Protein AF-A0A2H1KLB1-F1 (afdb_monomer_lite)

Structure (mmCIF, N/CA/C/O backbone):
data_AF-A0A2H1KLB1-F1
#
_entry.id   AF-A0A2H1KLB1-F1
#
loop_
_atom_site.group_PDB
_atom_site.id
_atom_site.type_symbol
_atom_site.label_atom_id
_atom_site.label_alt_id
_atom_site.label_comp_id
_atom_site.label_asym_id
_atom_site.label_entity_id
_atom_site.label_seq_id
_atom_site.pdbx_PDB_ins_code
_atom_site.Cartn_x
_atom_site.Cartn_y
_atom_site.Cartn_z
_atom_site.occupancy
_atom_site.B_iso_or_equiv
_atom_site.auth_seq_id
_atom_site.auth_comp_id
_atom_site.auth_asym_id
_atom_site.auth_atom_id
_atom_site.pdbx_PDB_model_num
ATOM 1 N N . MET A 1 1 ? 17.633 -0.548 -4.863 1.00 64.38 1 MET A N 1
ATOM 2 C CA . MET A 1 1 ? 16.839 -1.587 -5.562 1.00 64.38 1 MET A CA 1
ATOM 3 C C . MET A 1 1 ? 17.037 -1.428 -7.064 1.00 64.38 1 MET A C 1
ATOM 5 O O . MET A 1 1 ? 16.664 -0.386 -7.587 1.00 64.38 1 MET A O 1
ATOM 9 N N . THR A 1 2 ? 17.622 -2.420 -7.741 1.00 80.88 2 THR A N 1
ATOM 10 C CA . THR A 1 2 ? 17.996 -2.341 -9.170 1.00 80.88 2 THR A CA 1
ATOM 11 C C . THR A 1 2 ? 16.804 -2.132 -10.109 1.00 80.88 2 THR A C 1
ATOM 13 O O . THR A 1 2 ? 16.940 -1.437 -11.104 1.00 80.88 2 THR A O 1
ATOM 16 N N . ALA A 1 3 ? 15.622 -2.660 -9.771 1.00 86.69 3 ALA A N 1
ATOM 17 C CA . ALA A 1 3 ? 14.432 -2.553 -10.620 1.00 86.69 3 ALA A CA 1
ATOM 18 C C . ALA A 1 3 ? 13.760 -1.165 -10.601 1.00 86.69 3 ALA A C 1
ATOM 20 O O . ALA A 1 3 ? 13.120 -0.772 -11.572 1.00 86.69 3 ALA A O 1
ATOM 21 N N . ARG A 1 4 ? 13.893 -0.398 -9.508 1.00 90.56 4 ARG A N 1
ATOM 22 C CA . ARG A 1 4 ? 13.092 0.820 -9.291 1.00 90.56 4 ARG A CA 1
ATOM 23 C C . ARG A 1 4 ? 13.281 1.914 -10.353 1.00 90.56 4 ARG A C 1
ATOM 25 O O . ARG A 1 4 ? 12.267 2.509 -10.710 1.00 90.56 4 ARG A O 1
ATOM 32 N N . PRO A 1 5 ? 14.494 2.211 -10.866 1.00 92.19 5 PRO A N 1
ATOM 33 C CA . PRO A 1 5 ? 14.658 3.199 -11.932 1.00 92.19 5 PRO A CA 1
ATOM 34 C C . PRO A 1 5 ? 13.804 2.883 -13.165 1.00 92.19 5 PRO A C 1
ATOM 36 O O . PRO A 1 5 ? 13.056 3.747 -13.613 1.00 92.19 5 PRO A O 1
ATOM 39 N N . THR A 1 6 ? 13.836 1.635 -13.640 1.00 94.06 6 THR A N 1
ATOM 40 C CA . THR A 1 6 ? 13.028 1.176 -14.779 1.00 94.06 6 THR A CA 1
ATOM 41 C C . THR A 1 6 ? 11.537 1.225 -14.468 1.00 94.06 6 THR A C 1
ATOM 43 O O . THR A 1 6 ? 10.769 1.764 -15.259 1.00 94.06 6 THR A O 1
ATOM 46 N N . LEU A 1 7 ? 11.136 0.740 -13.286 1.00 95.12 7 LEU A N 1
ATOM 47 C CA . LEU A 1 7 ? 9.730 0.759 -12.871 1.00 95.12 7 LEU A CA 1
ATOM 48 C C . LEU A 1 7 ? 9.173 2.185 -12.772 1.00 95.12 7 LEU A C 1
ATOM 50 O O . LEU A 1 7 ? 8.015 2.430 -13.075 1.00 95.12 7 LEU A O 1
ATOM 54 N N . THR A 1 8 ? 10.004 3.142 -12.356 1.00 94.56 8 THR A N 1
ATOM 55 C CA . THR A 1 8 ? 9.605 4.551 -12.247 1.00 94.56 8 THR A CA 1
ATOM 56 C C . THR A 1 8 ? 9.522 5.224 -13.616 1.00 94.56 8 THR A C 1
ATOM 58 O O . THR A 1 8 ? 8.666 6.080 -13.814 1.00 94.56 8 THR A O 1
ATOM 61 N N . ALA A 1 9 ? 10.404 4.861 -14.553 1.00 95.56 9 ALA A N 1
ATOM 62 C CA . ALA A 1 9 ? 10.404 5.408 -15.910 1.00 95.56 9 ALA A CA 1
ATOM 63 C C . ALA A 1 9 ? 9.169 4.977 -16.723 1.00 95.56 9 ALA A C 1
ATOM 65 O O . ALA A 1 9 ? 8.688 5.750 -17.545 1.00 95.56 9 ALA A O 1
ATOM 66 N N . HIS A 1 10 ? 8.637 3.781 -16.452 1.00 96.81 10 HIS A N 1
ATOM 67 C CA . HIS A 1 10 ? 7.450 3.212 -17.100 1.00 96.81 10 HIS A CA 1
ATOM 68 C C . HIS A 1 10 ? 6.353 2.948 -16.068 1.00 96.81 10 HIS A C 1
ATOM 70 O O . HIS A 1 10 ? 5.945 1.807 -15.853 1.00 96.81 10 HIS A O 1
ATOM 76 N N . LEU A 1 11 ? 5.968 3.987 -15.321 1.00 96.50 11 LEU A N 1
ATOM 77 C CA . LEU A 1 11 ? 5.194 3.824 -14.092 1.00 96.50 11 LEU A CA 1
ATOM 78 C C . LEU A 1 11 ? 3.838 3.144 -14.317 1.00 96.50 11 LEU A C 1
ATOM 80 O O . LEU A 1 11 ? 3.504 2.222 -13.580 1.00 96.50 11 LEU A O 1
ATOM 84 N N . ILE A 1 12 ? 3.074 3.569 -15.322 1.00 97.31 12 ILE A N 1
ATOM 85 C CA . ILE A 1 12 ? 1.720 3.050 -15.565 1.00 97.31 12 ILE A CA 1
ATOM 86 C C . ILE A 1 12 ? 1.768 1.589 -16.026 1.00 97.31 12 ILE A C 1
ATOM 88 O O . ILE A 1 12 ? 1.042 0.739 -15.502 1.00 97.31 12 ILE A O 1
ATOM 92 N N . GLU A 1 13 ? 2.677 1.266 -16.946 1.00 97.81 13 GLU A N 1
ATOM 93 C CA . GLU A 1 13 ? 2.902 -0.107 -17.398 1.00 97.81 13 GLU A CA 1
ATOM 94 C C . GLU A 1 13 ? 3.391 -0.985 -16.243 1.00 97.81 13 GLU A C 1
ATOM 96 O O . GLU A 1 13 ? 2.924 -2.109 -16.061 1.00 97.81 13 GLU A O 1
ATOM 101 N N . SER A 1 14 ? 4.288 -0.455 -15.412 1.00 97.62 14 SER A N 1
ATOM 102 C CA . SER A 1 14 ? 4.823 -1.161 -14.247 1.00 97.62 14 SER A CA 1
ATOM 103 C C . SER A 1 14 ? 3.748 -1.446 -13.211 1.00 97.62 14 SER A C 1
ATOM 105 O O . SER A 1 14 ? 3.702 -2.556 -12.692 1.00 97.62 14 SER A O 1
ATOM 107 N N . ILE A 1 15 ? 2.861 -0.490 -12.927 1.00 98.06 15 ILE A N 1
ATOM 108 C CA . ILE A 1 15 ? 1.719 -0.701 -12.030 1.00 98.06 15 ILE A CA 1
ATOM 109 C C . ILE A 1 15 ? 0.813 -1.802 -12.585 1.00 98.06 15 ILE A C 1
ATOM 111 O O . ILE A 1 15 ? 0.421 -2.699 -11.841 1.00 98.06 15 ILE A O 1
ATOM 115 N N . THR A 1 16 ? 0.546 -1.784 -13.892 1.00 97.50 16 THR A N 1
ATOM 116 C CA . THR A 1 16 ? -0.279 -2.803 -14.557 1.00 97.50 16 THR A CA 1
ATOM 117 C C . THR A 1 16 ? 0.339 -4.198 -14.439 1.00 97.50 16 THR A C 1
ATOM 119 O O . THR A 1 16 ? -0.356 -5.158 -14.129 1.00 97.50 16 THR A O 1
ATOM 122 N N . VAL A 1 17 ? 1.652 -4.333 -14.640 1.00 96.88 17 VAL A N 1
ATOM 123 C CA . VAL A 1 17 ? 2.344 -5.626 -14.502 1.00 96.88 17 VAL A CA 1
ATOM 124 C C . VAL A 1 17 ? 2.396 -6.078 -13.041 1.00 96.88 17 VAL A C 1
ATOM 126 O O . VAL A 1 17 ? 2.128 -7.239 -12.736 1.00 96.88 17 VAL A O 1
ATOM 129 N N . LEU A 1 18 ? 2.732 -5.170 -12.125 1.00 97.56 18 LEU A N 1
ATOM 130 C CA . LEU A 1 18 ? 2.859 -5.482 -10.703 1.00 97.56 18 LEU A CA 1
ATOM 131 C C . LEU A 1 18 ? 1.508 -5.804 -10.056 1.00 97.56 18 LEU A C 1
ATOM 133 O O . LEU A 1 18 ? 1.474 -6.630 -9.146 1.00 97.56 18 LEU A O 1
ATOM 137 N N . SER A 1 19 ? 0.401 -5.215 -10.518 1.00 97.50 19 SER A N 1
ATOM 138 C CA . SER A 1 19 ? -0.934 -5.523 -9.992 1.00 97.50 19 SER A CA 1
ATOM 139 C C . SER A 1 19 ? -1.302 -6.990 -10.214 1.00 97.50 19 SER A C 1
ATOM 141 O O . SER A 1 19 ? -1.816 -7.626 -9.298 1.00 97.50 19 SER A O 1
ATOM 143 N N . VAL A 1 20 ? -0.921 -7.589 -11.348 1.00 97.75 20 VAL A N 1
ATOM 144 C CA . VAL A 1 20 ? -1.114 -9.030 -11.607 1.00 97.75 20 VAL A CA 1
ATOM 145 C C . VAL A 1 20 ? -0.400 -9.886 -10.556 1.00 97.75 20 VAL A C 1
ATOM 147 O O . VAL A 1 20 ? -0.906 -10.921 -10.127 1.00 97.75 20 VAL A O 1
ATOM 150 N N . TRP A 1 21 ? 0.771 -9.452 -10.091 1.00 98.12 21 TRP A N 1
ATOM 151 C CA . TRP A 1 21 ? 1.590 -10.216 -9.146 1.00 98.12 21 TRP A CA 1
ATOM 152 C C . TRP A 1 21 ? 1.083 -10.157 -7.700 1.00 98.12 21 TRP A C 1
ATOM 154 O O . TRP A 1 21 ? 1.522 -10.953 -6.862 1.00 98.12 21 TRP A O 1
ATOM 164 N N . THR A 1 22 ? 0.131 -9.268 -7.404 1.00 97.88 22 THR A N 1
ATOM 165 C CA . THR A 1 22 ? -0.535 -9.206 -6.093 1.00 97.88 22 THR A CA 1
ATOM 166 C C . THR A 1 22 ? -1.346 -10.468 -5.789 1.00 97.88 22 THR A C 1
ATOM 168 O O . THR A 1 22 ? -1.527 -10.790 -4.624 1.00 97.88 22 THR A O 1
ATOM 171 N N . GLY A 1 23 ? -1.772 -11.227 -6.804 1.00 95.69 23 GLY A N 1
ATOM 172 C CA . GLY A 1 23 ? -2.525 -12.476 -6.634 1.00 95.69 23 GLY A CA 1
ATOM 173 C C . GLY A 1 23 ? -1.668 -13.737 -6.479 1.00 95.69 23 GLY A C 1
ATOM 174 O O . GLY A 1 23 ? -2.201 -14.839 -6.526 1.00 95.69 23 GLY A O 1
ATOM 175 N N . THR A 1 24 ? -0.344 -13.609 -6.358 1.00 97.44 24 THR A N 1
ATOM 176 C CA . THR A 1 24 ? 0.558 -14.773 -6.281 1.00 97.44 24 THR A CA 1
ATOM 177 C C . THR A 1 24 ? 0.623 -15.373 -4.876 1.00 97.44 24 THR A C 1
ATOM 179 O O . THR A 1 24 ? 0.531 -14.659 -3.876 1.00 97.44 24 THR A O 1
ATOM 182 N N . ASP A 1 25 ? 0.890 -16.679 -4.775 1.00 97.31 25 ASP A N 1
ATOM 183 C CA . ASP A 1 25 ? 1.005 -17.374 -3.480 1.00 97.31 25 ASP A CA 1
ATOM 184 C C . ASP A 1 25 ? 2.183 -16.871 -2.628 1.00 97.31 25 ASP A C 1
ATOM 186 O O . ASP A 1 25 ? 2.145 -16.883 -1.395 1.00 97.31 25 ASP A O 1
ATOM 190 N N . SER A 1 26 ? 3.241 -16.380 -3.279 1.00 98.44 26 SER A N 1
ATOM 191 C CA . SER A 1 26 ? 4.459 -15.922 -2.614 1.00 98.44 26 SER A CA 1
ATOM 192 C C . SER A 1 26 ? 4.280 -14.544 -1.982 1.00 98.44 26 SER A C 1
ATOM 194 O O . SER A 1 26 ? 4.284 -13.520 -2.669 1.00 98.44 26 SER A O 1
ATOM 196 N N . GLU A 1 27 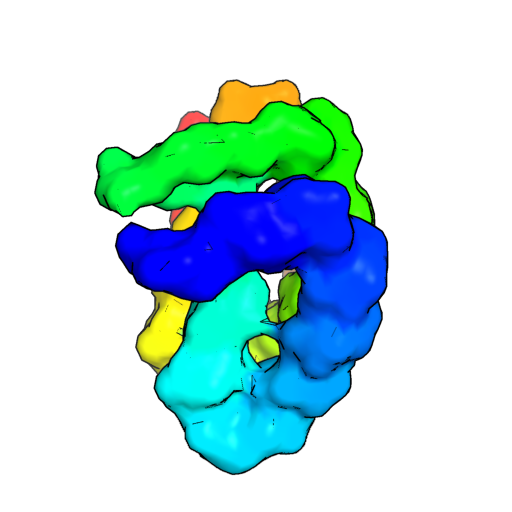? 4.267 -14.492 -0.649 1.00 98.38 27 GLU A N 1
ATOM 197 C CA . GLU A 1 27 ? 4.253 -13.229 0.105 1.00 98.38 27 GLU A CA 1
ATOM 198 C C . GLU A 1 27 ? 5.424 -12.298 -0.254 1.00 98.38 27 GLU A C 1
ATOM 200 O O . GLU A 1 27 ? 5.305 -11.079 -0.166 1.00 98.38 27 GLU A O 1
ATOM 205 N N . ARG A 1 28 ? 6.563 -12.848 -0.697 1.00 98.31 28 ARG A N 1
ATOM 206 C CA . ARG A 1 28 ? 7.731 -12.053 -1.102 1.00 98.31 28 ARG A CA 1
ATOM 207 C C . ARG A 1 28 ? 7.474 -11.315 -2.408 1.00 98.31 28 ARG A C 1
ATOM 209 O O . ARG A 1 28 ? 7.886 -10.165 -2.537 1.00 98.31 28 ARG A O 1
ATOM 216 N N . ILE A 1 29 ? 6.790 -11.967 -3.350 1.00 98.12 29 ILE A N 1
ATOM 217 C CA . ILE A 1 29 ? 6.392 -11.348 -4.617 1.00 98.12 29 ILE A CA 1
ATOM 218 C C . ILE A 1 29 ? 5.318 -10.297 -4.344 1.00 98.12 29 ILE A C 1
ATOM 220 O O . ILE A 1 29 ? 5.488 -9.157 -4.763 1.00 98.12 29 ILE A O 1
ATOM 224 N N . ARG A 1 30 ? 4.281 -10.626 -3.563 1.00 98.62 30 ARG A N 1
ATOM 225 C CA . ARG A 1 30 ? 3.238 -9.656 -3.192 1.00 98.62 30 ARG A CA 1
ATOM 226 C C . ARG A 1 30 ? 3.799 -8.441 -2.461 1.00 98.62 30 ARG A C 1
ATOM 228 O O . ARG A 1 30 ? 3.461 -7.317 -2.795 1.00 98.62 30 ARG A O 1
ATOM 235 N N . ARG A 1 31 ? 4.727 -8.626 -1.518 1.00 98.38 31 ARG A N 1
ATOM 236 C CA . ARG A 1 31 ? 5.395 -7.493 -0.862 1.00 98.38 31 ARG A CA 1
ATOM 237 C C . ARG A 1 31 ? 6.194 -6.652 -1.856 1.00 98.38 31 ARG A C 1
ATOM 239 O O . ARG A 1 31 ? 6.223 -5.429 -1.750 1.00 98.38 31 ARG A O 1
ATOM 246 N N . PHE A 1 32 ? 6.888 -7.294 -2.794 1.00 97.44 32 PHE A N 1
ATOM 247 C CA . PHE A 1 32 ? 7.689 -6.579 -3.779 1.00 97.44 32 PHE A CA 1
ATOM 248 C C . PHE A 1 32 ? 6.843 -5.596 -4.598 1.00 97.44 32 PHE A C 1
ATOM 250 O O . PHE A 1 32 ? 7.328 -4.499 -4.868 1.00 97.44 32 PHE A O 1
ATOM 257 N N . THR A 1 33 ? 5.590 -5.929 -4.931 1.00 97.31 33 THR A N 1
ATOM 258 C CA . THR A 1 33 ? 4.717 -5.044 -5.723 1.00 97.31 33 THR A CA 1
ATOM 259 C C . THR A 1 33 ? 4.456 -3.711 -5.017 1.00 97.31 33 THR A C 1
ATOM 261 O O . THR A 1 33 ? 4.622 -2.660 -5.638 1.00 97.31 33 THR A O 1
ATOM 264 N N . SER A 1 34 ? 4.149 -3.723 -3.714 1.00 96.50 34 SER A N 1
ATOM 265 C CA . SER A 1 34 ? 3.967 -2.497 -2.927 1.00 96.50 34 SER A CA 1
ATOM 266 C C . SER A 1 34 ? 5.297 -1.800 -2.628 1.00 96.50 34 SER A C 1
ATOM 268 O O . SER A 1 34 ? 5.426 -0.591 -2.816 1.00 96.50 34 SER A O 1
ATOM 270 N N . GLU A 1 35 ? 6.321 -2.548 -2.209 1.00 96.06 35 GLU A N 1
ATOM 271 C CA . GLU A 1 35 ? 7.614 -1.992 -1.788 1.00 96.06 35 GLU A CA 1
ATOM 272 C C . GLU A 1 35 ? 8.343 -1.284 -2.939 1.00 96.06 35 GLU A C 1
ATOM 274 O O . GLU A 1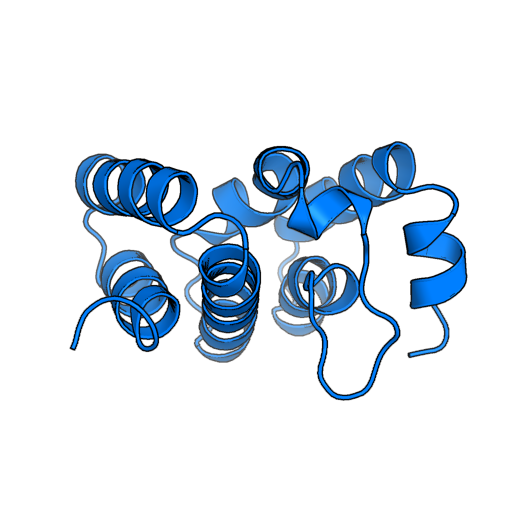 35 ? 8.908 -0.199 -2.763 1.00 96.06 35 GLU A O 1
ATOM 279 N N . ALA A 1 36 ? 8.328 -1.883 -4.134 1.00 95.06 36 ALA A N 1
ATOM 280 C CA . ALA A 1 36 ? 9.040 -1.363 -5.297 1.00 95.06 36 ALA A CA 1
ATOM 281 C C . ALA A 1 36 ? 8.556 0.036 -5.696 1.00 95.06 36 ALA A C 1
ATOM 283 O O . ALA A 1 36 ? 9.357 0.846 -6.180 1.00 95.06 36 ALA A O 1
ATOM 284 N N . LEU A 1 37 ? 7.284 0.337 -5.421 1.00 95.12 37 LEU A N 1
ATOM 285 C CA . LEU A 1 37 ? 6.615 1.586 -5.761 1.00 95.12 37 LEU A CA 1
ATOM 286 C C . LEU A 1 37 ? 6.233 2.440 -4.537 1.00 95.12 37 LEU A C 1
ATOM 288 O O . LEU A 1 37 ? 5.456 3.379 -4.678 1.00 95.12 37 LEU A O 1
ATOM 292 N N . CYS A 1 38 ? 6.816 2.206 -3.351 1.00 94.56 38 CYS A N 1
ATOM 293 C CA . CYS A 1 38 ? 6.635 3.110 -2.202 1.00 94.56 38 CYS A CA 1
ATOM 294 C C . CYS A 1 38 ? 6.999 4.563 -2.575 1.00 94.56 38 CYS A C 1
ATOM 296 O O . CYS A 1 38 ? 8.119 4.776 -3.060 1.00 94.56 38 CYS A O 1
ATOM 298 N N . PRO A 1 39 ? 6.141 5.577 -2.334 1.00 93.62 39 PRO A N 1
ATOM 299 C CA . PRO A 1 39 ? 6.373 6.947 -2.806 1.00 93.62 39 PRO A CA 1
ATOM 300 C C . PRO A 1 39 ? 7.660 7.573 -2.253 1.00 93.62 39 PRO A C 1
ATOM 302 O O . PRO A 1 39 ? 8.360 8.304 -2.967 1.00 93.62 39 PRO A O 1
ATOM 305 N N . ARG A 1 40 ? 8.010 7.254 -0.997 1.00 92.56 40 ARG A N 1
ATOM 306 C CA . ARG A 1 40 ? 9.144 7.834 -0.261 1.00 92.56 40 ARG A CA 1
ATOM 307 C C . ARG A 1 40 ? 10.069 6.772 0.346 1.00 92.56 40 ARG A C 1
ATOM 309 O O . ARG A 1 40 ? 10.513 6.908 1.483 1.00 92.56 40 ARG A O 1
ATOM 316 N N . GLY A 1 41 ? 10.394 5.740 -0.438 1.00 81.69 41 GLY A N 1
ATOM 317 C CA . GLY A 1 41 ? 11.287 4.663 -0.000 1.00 81.69 41 GLY A CA 1
ATOM 318 C C . GLY A 1 41 ? 12.601 5.185 0.600 1.00 81.69 41 GLY A C 1
ATOM 319 O O . GLY A 1 41 ? 13.334 5.916 -0.054 1.00 81.69 41 GLY A O 1
ATOM 320 N N . VAL A 1 42 ? 12.914 4.778 1.834 1.00 77.31 42 VAL A N 1
ATOM 321 C CA . VAL A 1 42 ? 14.044 5.306 2.633 1.00 77.31 42 VAL A CA 1
ATOM 322 C C . VAL A 1 42 ? 15.404 5.110 1.951 1.00 77.31 42 VAL A C 1
ATOM 324 O O . VAL A 1 42 ? 16.292 5.947 2.066 1.00 77.31 42 VAL A O 1
ATOM 327 N N . TRP A 1 43 ? 15.553 4.022 1.194 1.00 77.00 43 TRP A N 1
ATOM 328 C CA . TRP A 1 43 ? 16.793 3.639 0.506 1.00 77.00 43 TRP A CA 1
ATOM 329 C C . TRP A 1 43 ? 16.708 3.828 -1.011 1.00 77.00 43 TRP A C 1
ATOM 331 O O . TRP A 1 43 ? 17.423 3.175 -1.778 1.00 77.00 43 TRP A O 1
ATOM 341 N N . ALA A 1 44 ? 15.760 4.646 -1.467 1.00 82.31 44 ALA A N 1
ATOM 342 C CA . ALA A 1 44 ? 15.417 4.744 -2.869 1.00 82.31 44 ALA A CA 1
ATOM 343 C C . ALA A 1 44 ? 14.994 6.161 -3.267 1.00 82.31 44 ALA A C 1
ATOM 345 O O . ALA A 1 44 ? 14.460 6.929 -2.474 1.00 82.31 44 ALA A O 1
ATOM 346 N N . LYS A 1 45 ? 15.190 6.513 -4.541 1.00 86.31 45 LYS A N 1
ATOM 347 C CA . LYS A 1 45 ? 14.725 7.806 -5.053 1.00 86.31 45 LYS A CA 1
ATOM 348 C C . LYS A 1 45 ? 13.202 7.894 -4.915 1.00 86.31 45 LYS A C 1
ATOM 350 O O . LYS A 1 45 ? 12.491 6.942 -5.252 1.00 86.31 45 LYS A O 1
ATOM 355 N N . HIS A 1 46 ? 12.704 9.026 -4.426 1.00 93.19 46 HIS A N 1
ATOM 356 C CA . HIS A 1 46 ? 11.268 9.287 -4.349 1.00 93.19 46 HIS A CA 1
ATOM 357 C C . HIS A 1 46 ? 10.620 9.196 -5.737 1.00 93.19 46 HIS A C 1
ATOM 359 O O . HIS A 1 46 ? 11.207 9.645 -6.724 1.00 93.19 46 HIS A O 1
ATOM 365 N N . ILE A 1 47 ? 9.404 8.655 -5.801 1.00 95.31 47 ILE A N 1
ATOM 366 C CA . ILE A 1 47 ? 8.607 8.625 -7.032 1.00 95.31 47 ILE A CA 1
ATOM 367 C C . ILE A 1 47 ? 7.677 9.832 -6.984 1.00 95.31 47 ILE A C 1
ATOM 369 O O . ILE A 1 47 ? 6.690 9.831 -6.255 1.00 95.31 47 ILE A O 1
ATOM 373 N N . ALA A 1 48 ? 8.032 10.893 -7.713 1.00 95.06 48 ALA A N 1
ATOM 374 C CA . ALA A 1 48 ? 7.298 12.156 -7.666 1.00 95.06 48 ALA A CA 1
ATOM 375 C C . ALA A 1 48 ? 5.825 11.984 -8.063 1.00 95.06 48 ALA A C 1
ATOM 377 O O . ALA A 1 48 ? 4.974 12.519 -7.366 1.00 95.06 48 ALA A O 1
ATOM 378 N N . ALA A 1 49 ? 5.531 11.198 -9.102 1.00 96.56 49 ALA A N 1
ATOM 379 C CA . ALA A 1 49 ? 4.161 10.931 -9.540 1.00 96.56 49 ALA A CA 1
ATOM 380 C C . ALA A 1 49 ? 3.303 10.350 -8.405 1.00 96.56 49 ALA A C 1
ATOM 382 O O . ALA A 1 49 ? 2.321 10.959 -8.025 1.00 96.56 49 ALA A O 1
ATOM 383 N N . LEU A 1 50 ? 3.743 9.277 -7.740 1.00 96.94 50 LEU A N 1
ATOM 384 C CA . LEU A 1 50 ? 2.992 8.655 -6.637 1.00 96.94 50 LEU A CA 1
ATOM 385 C C . LEU A 1 50 ? 2.906 9.502 -5.358 1.00 96.94 50 LEU A C 1
ATOM 387 O O . LEU A 1 50 ? 2.123 9.187 -4.468 1.00 96.94 50 LEU A O 1
ATOM 391 N N . LYS A 1 51 ? 3.718 10.557 -5.228 1.00 96.06 51 LYS A N 1
ATOM 392 C CA . LYS A 1 51 ? 3.556 11.531 -4.142 1.00 96.06 51 LYS A CA 1
ATOM 393 C C . LYS A 1 51 ? 2.426 12.523 -4.419 1.00 96.06 51 LYS A C 1
ATOM 395 O O . LYS A 1 51 ? 1.803 12.962 -3.458 1.00 96.06 51 LYS A O 1
ATOM 400 N N . HIS A 1 52 ? 2.244 12.922 -5.679 1.00 96.19 52 HIS A N 1
ATOM 401 C CA . HIS A 1 52 ? 1.215 13.882 -6.090 1.00 96.19 52 HIS A CA 1
ATOM 402 C C . HIS A 1 52 ? -0.103 13.162 -6.394 1.00 96.19 52 HIS A C 1
ATOM 404 O O . HIS A 1 52 ? -1.137 13.563 -5.882 1.00 96.19 52 HIS A O 1
ATOM 410 N N . ASP A 1 53 ? -0.039 12.029 -7.089 1.00 97.19 53 ASP A N 1
ATOM 411 C CA . ASP A 1 53 ? -1.188 11.251 -7.551 1.00 97.19 53 ASP A CA 1
ATOM 412 C C . ASP A 1 53 ? -1.126 9.822 -6.964 1.00 97.19 53 ASP A C 1
ATOM 414 O O . ASP A 1 53 ? -0.840 8.848 -7.671 1.00 97.19 53 ASP A O 1
ATOM 418 N N . PRO A 1 54 ? -1.321 9.652 -5.639 1.00 97.19 54 PRO A N 1
ATOM 419 C CA . PRO A 1 54 ? -1.212 8.350 -4.975 1.00 97.19 54 PRO A CA 1
ATOM 420 C C . PRO A 1 54 ? -2.295 7.359 -5.427 1.00 97.19 54 PRO A C 1
ATOM 422 O O . PRO A 1 54 ? -2.106 6.149 -5.316 1.00 97.19 54 PRO A O 1
ATOM 425 N N . GLU A 1 55 ? -3.396 7.842 -6.001 1.00 97.38 55 GLU A N 1
ATOM 426 C CA . GLU A 1 55 ? -4.455 7.020 -6.595 1.00 97.38 55 GLU A CA 1
ATOM 427 C C . GLU 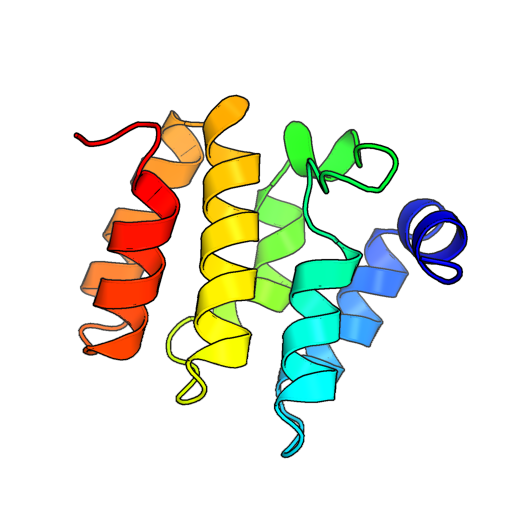A 1 55 ? -3.966 6.068 -7.691 1.00 97.38 55 GLU A C 1
ATOM 429 O O . GLU A 1 55 ? -4.508 4.971 -7.831 1.00 97.38 55 GLU A O 1
ATOM 434 N N . LEU A 1 56 ? -2.873 6.405 -8.385 1.00 97.44 56 LEU A N 1
ATOM 435 C CA . LEU A 1 56 ? -2.217 5.500 -9.333 1.00 97.44 56 LEU A CA 1
ATOM 436 C C . LEU A 1 56 ? -1.790 4.180 -8.664 1.00 97.44 56 LEU A C 1
ATOM 438 O O . LEU A 1 56 ? -1.799 3.125 -9.293 1.00 97.44 56 LEU A O 1
ATOM 442 N N . GLY A 1 57 ? -1.447 4.215 -7.373 1.00 97.19 57 GLY A N 1
ATOM 443 C CA . GLY A 1 57 ? -1.062 3.035 -6.601 1.00 97.19 57 GLY A CA 1
ATOM 444 C C . GLY A 1 57 ? -2.219 2.095 -6.253 1.00 97.19 57 GLY A C 1
ATOM 445 O O . GLY A 1 57 ? -1.960 0.954 -5.866 1.00 97.19 57 GLY A O 1
ATOM 446 N N . LEU A 1 58 ? -3.484 2.512 -6.403 1.00 97.75 58 LEU A N 1
ATOM 447 C CA . LEU A 1 58 ? -4.642 1.721 -5.961 1.00 97.75 58 LEU A CA 1
ATOM 448 C C . LEU A 1 58 ? -4.726 0.351 -6.640 1.00 97.75 58 LEU A C 1
ATOM 450 O O . LEU A 1 58 ? -5.105 -0.618 -5.988 1.00 97.75 58 LEU A O 1
ATOM 454 N N . GLN A 1 59 ? -4.287 0.236 -7.897 1.00 97.50 59 GLN A N 1
ATOM 455 C CA . GLN A 1 59 ? -4.248 -1.049 -8.609 1.00 97.50 59 GLN A CA 1
ATOM 456 C C . GLN A 1 59 ? -3.363 -2.100 -7.917 1.00 97.50 59 GLN A C 1
ATOM 458 O O . GLN A 1 59 ? -3.579 -3.295 -8.098 1.00 97.50 59 GLN A O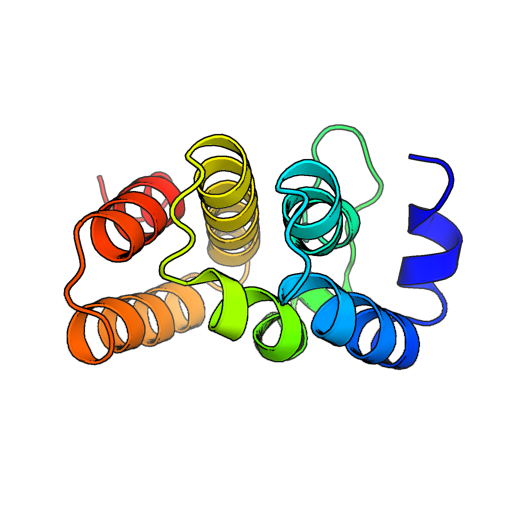 1
ATOM 463 N N . ILE A 1 60 ? -2.380 -1.675 -7.118 1.00 98.25 60 ILE A N 1
ATOM 464 C CA . ILE A 1 60 ? -1.525 -2.564 -6.319 1.00 98.25 60 ILE A CA 1
ATOM 465 C C . ILE A 1 60 ? -2.057 -2.712 -4.893 1.00 98.25 60 ILE A C 1
ATOM 467 O O . ILE A 1 60 ? -1.958 -3.788 -4.309 1.00 98.25 60 I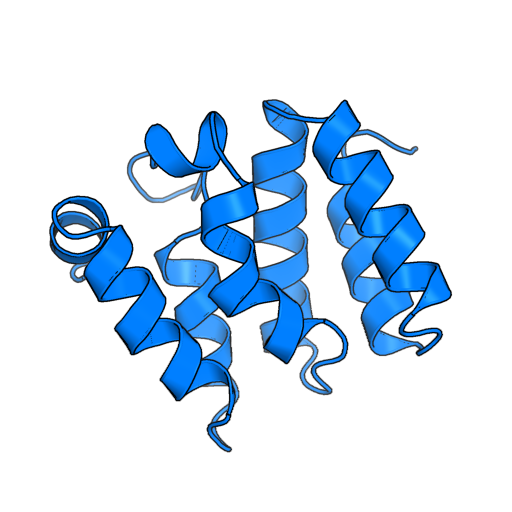LE A O 1
ATOM 471 N N . LEU A 1 61 ? -2.594 -1.640 -4.313 1.00 98.38 61 LEU A N 1
ATOM 472 C CA . LEU A 1 61 ? -2.972 -1.611 -2.901 1.00 98.38 61 LEU A CA 1
ATOM 473 C C . LEU A 1 61 ? -4.296 -2.323 -2.627 1.00 98.38 61 LEU A C 1
ATOM 475 O O . LEU A 1 61 ? -4.386 -3.041 -1.636 1.00 98.38 61 LEU A O 1
ATOM 479 N N . GLU A 1 62 ? -5.302 -2.155 -3.492 1.00 98.06 62 GLU A N 1
ATOM 480 C CA . GLU A 1 62 ? -6.634 -2.745 -3.293 1.00 98.06 62 GLU A CA 1
ATOM 481 C C . GLU A 1 62 ? -6.592 -4.275 -3.161 1.00 98.06 62 GLU A C 1
ATOM 483 O O . GLU A 1 62 ? -7.145 -4.792 -2.186 1.00 98.06 62 GLU A O 1
ATOM 488 N N . PRO A 1 63 ? -5.884 -5.028 -4.030 1.00 98.06 63 PRO A N 1
ATOM 489 C CA . PRO A 1 63 ? -5.771 -6.479 -3.868 1.00 98.06 63 PRO A CA 1
ATOM 490 C C . PRO A 1 63 ? -5.079 -6.908 -2.566 1.00 98.06 63 PRO A C 1
ATOM 492 O O . PRO A 1 63 ? -5.323 -8.003 -2.067 1.00 98.06 63 PRO A O 1
ATOM 495 N N . LEU A 1 64 ? -4.219 -6.052 -2.004 1.00 98.56 64 LEU A N 1
ATOM 496 C CA . LEU A 1 64 ? -3.429 -6.340 -0.804 1.00 98.56 64 LEU A CA 1
ATOM 497 C C . LEU A 1 64 ? -4.067 -5.801 0.488 1.00 98.56 64 LEU A C 1
ATOM 499 O O . LEU A 1 64 ? -3.504 -5.989 1.571 1.00 98.56 64 LEU A O 1
ATOM 503 N N . ARG A 1 65 ? -5.236 -5.147 0.411 1.00 98.19 65 ARG A N 1
ATOM 504 C CA . ARG A 1 65 ? -5.863 -4.426 1.538 1.00 98.19 65 ARG A CA 1
ATOM 505 C C . ARG A 1 65 ? -6.159 -5.288 2.764 1.00 98.19 65 ARG A C 1
ATOM 507 O O . ARG A 1 65 ? -6.308 -4.759 3.861 1.00 98.19 65 ARG A O 1
ATOM 514 N N . SER A 1 66 ? -6.262 -6.601 2.579 1.00 98.50 66 SER A N 1
ATOM 515 C CA . SER A 1 66 ? -6.503 -7.591 3.632 1.00 98.50 66 SER A CA 1
ATOM 516 C C . SER A 1 66 ? -5.548 -8.787 3.516 1.00 98.50 66 SER A C 1
ATOM 518 O O . SER A 1 66 ? -5.928 -9.915 3.827 1.00 98.50 66 SER A O 1
ATOM 520 N N . ASP A 1 67 ? -4.320 -8.565 3.032 1.00 98.62 67 ASP A N 1
ATOM 521 C CA . ASP A 1 67 ? -3.323 -9.634 2.907 1.00 98.62 67 ASP A CA 1
ATOM 522 C C . ASP A 1 67 ? -3.070 -10.312 4.261 1.00 98.62 67 ASP A C 1
ATOM 524 O O . ASP A 1 67 ? -2.884 -9.642 5.279 1.00 98.62 67 ASP A O 1
ATOM 528 N N . THR A 1 68 ? -3.033 -11.642 4.285 1.00 98.00 68 THR A N 1
ATOM 529 C CA . THR A 1 68 ? -2.851 -12.430 5.514 1.00 98.00 68 THR A CA 1
ATOM 530 C C . THR A 1 68 ? -1.410 -12.410 6.028 1.00 98.00 68 THR A C 1
ATOM 532 O O . THR A 1 68 ? -1.164 -12.669 7.209 1.00 98.00 68 THR A O 1
ATOM 535 N N . SER A 1 69 ? -0.436 -12.069 5.180 1.00 98.62 69 SER A N 1
ATOM 536 C CA . SER A 1 69 ? 0.966 -11.988 5.575 1.00 98.62 69 SER A CA 1
ATOM 537 C C . SER A 1 69 ? 1.272 -10.664 6.269 1.00 98.62 69 SER A C 1
ATOM 539 O O . SER A 1 69 ? 1.214 -9.590 5.666 1.00 98.62 69 SER A O 1
ATOM 541 N N . ARG A 1 70 ? 1.756 -10.733 7.516 1.00 98.38 70 ARG A N 1
ATOM 542 C CA . ARG A 1 70 ? 2.308 -9.556 8.214 1.00 98.38 70 ARG A CA 1
ATOM 543 C C . ARG A 1 70 ? 3.440 -8.893 7.427 1.00 98.38 70 ARG A C 1
ATOM 545 O O . ARG A 1 70 ? 3.606 -7.678 7.503 1.00 98.38 70 ARG A O 1
ATOM 552 N N . TYR A 1 71 ? 4.207 -9.675 6.669 1.00 98.38 71 TYR A N 1
ATOM 553 C CA . TYR A 1 71 ? 5.304 -9.163 5.857 1.00 98.38 71 TYR A CA 1
ATOM 554 C C . TYR A 1 71 ? 4.803 -8.275 4.714 1.00 98.38 71 TYR A C 1
ATOM 556 O O . TYR A 1 71 ? 5.428 -7.252 4.426 1.00 98.38 71 TYR A O 1
ATOM 564 N N . VAL A 1 72 ? 3.667 -8.620 4.104 1.00 98.75 72 VAL A N 1
ATOM 565 C CA . VAL A 1 72 ? 3.010 -7.794 3.080 1.00 98.75 72 VAL A CA 1
ATOM 566 C C . VAL A 1 72 ? 2.312 -6.597 3.723 1.00 98.75 72 VAL A C 1
ATOM 568 O O . VAL A 1 72 ? 2.570 -5.464 3.318 1.00 98.75 72 VAL A O 1
ATOM 571 N N . GLN A 1 73 ? 1.527 -6.823 4.784 1.00 98.75 73 GLN A N 1
ATOM 572 C CA . GLN A 1 73 ? 0.826 -5.768 5.532 1.00 98.75 73 GLN A CA 1
ATOM 573 C C . GLN A 1 73 ? 1.762 -4.621 5.934 1.00 98.75 73 GLN A C 1
ATOM 575 O O . GLN A 1 73 ? 1.416 -3.450 5.803 1.00 98.75 73 GLN A O 1
ATOM 580 N N . ASP A 1 74 ? 2.970 -4.945 6.401 1.00 98.50 74 ASP A N 1
ATOM 581 C CA . ASP A 1 74 ? 3.963 -3.953 6.809 1.00 98.50 74 ASP A CA 1
ATOM 582 C C . ASP A 1 74 ? 4.452 -3.084 5.639 1.00 98.50 74 ASP A C 1
ATOM 584 O O . ASP A 1 74 ? 4.713 -1.895 5.827 1.00 98.50 74 ASP A O 1
ATOM 588 N N . SER A 1 75 ? 4.569 -3.650 4.434 1.00 98.25 75 SER A N 1
ATOM 589 C CA . SER A 1 75 ? 4.945 -2.892 3.235 1.00 98.25 75 SER A CA 1
ATOM 590 C C . SER A 1 75 ? 3.801 -2.005 2.752 1.00 98.25 75 SER A C 1
ATOM 592 O O . SER A 1 75 ? 4.022 -0.819 2.515 1.00 98.25 75 SER A O 1
ATOM 594 N N . VAL A 1 76 ? 2.570 -2.526 2.720 1.00 98.44 76 VAL A N 1
ATOM 595 C CA . VAL A 1 76 ? 1.368 -1.743 2.384 1.00 98.44 76 VAL A CA 1
ATOM 596 C C . VAL A 1 76 ? 1.197 -0.581 3.367 1.00 98.44 76 VAL A C 1
ATOM 598 O O . VAL A 1 76 ? 1.067 0.567 2.954 1.00 98.44 76 VAL A O 1
ATOM 601 N N . ALA A 1 77 ? 1.313 -0.827 4.673 1.00 98.31 77 ALA A N 1
ATOM 602 C CA . ALA A 1 77 ? 1.242 0.226 5.685 1.00 98.31 77 ALA A CA 1
ATOM 603 C C . ALA A 1 77 ? 2.365 1.271 5.545 1.00 98.31 77 ALA A C 1
ATOM 605 O O . ALA A 1 77 ? 2.166 2.452 5.831 1.00 98.31 77 ALA A O 1
ATOM 606 N N . ASN A 1 78 ? 3.566 0.877 5.115 1.00 97.69 78 ASN A N 1
ATOM 607 C CA . ASN A 1 78 ? 4.634 1.837 4.828 1.00 97.69 78 ASN A CA 1
ATOM 608 C C . ASN A 1 78 ? 4.342 2.671 3.582 1.00 97.69 78 ASN A C 1
ATOM 610 O O . ASN A 1 78 ? 4.582 3.876 3.613 1.00 97.69 78 ASN A O 1
ATOM 614 N N . TRP A 1 79 ? 3.778 2.062 2.538 1.00 98.00 79 TRP A N 1
ATOM 615 C CA . TRP A 1 79 ? 3.331 2.770 1.343 1.00 98.00 79 TRP A CA 1
ATOM 616 C C . TRP A 1 79 ? 2.304 3.851 1.705 1.00 98.00 79 TRP A C 1
ATOM 618 O O . TRP A 1 79 ? 2.485 5.019 1.359 1.00 98.00 79 TRP A O 1
ATOM 628 N N . ILE A 1 80 ? 1.283 3.485 2.492 1.00 97.88 80 ILE A N 1
ATOM 629 C CA . ILE A 1 80 ? 0.225 4.398 2.961 1.00 97.88 80 ILE A CA 1
ATOM 630 C C . ILE A 1 80 ? 0.821 5.547 3.779 1.00 97.88 80 ILE A C 1
ATOM 632 O O . ILE A 1 80 ? 0.516 6.715 3.541 1.00 97.88 80 ILE A O 1
ATOM 636 N N . ASN A 1 81 ? 1.727 5.230 4.703 1.00 97.62 81 ASN A N 1
ATOM 637 C CA . ASN A 1 81 ? 2.388 6.237 5.527 1.00 97.62 81 ASN A CA 1
ATOM 638 C C . ASN A 1 81 ? 3.325 7.154 4.730 1.00 97.62 81 ASN A C 1
ATOM 640 O O . ASN A 1 81 ? 3.641 8.258 5.160 1.00 97.62 81 ASN A O 1
ATOM 644 N N . ASP A 1 82 ? 3.846 6.701 3.596 1.00 96.88 82 ASP A N 1
ATOM 645 C CA . ASP A 1 82 ? 4.642 7.552 2.721 1.00 96.88 82 ASP A CA 1
ATOM 646 C C . ASP A 1 82 ? 3.767 8.505 1.912 1.00 96.88 82 ASP A C 1
ATOM 648 O O . ASP A 1 82 ? 4.135 9.677 1.779 1.00 96.88 82 ASP A O 1
ATOM 652 N N . ALA A 1 83 ? 2.615 8.028 1.431 1.00 97.06 83 ALA A N 1
ATOM 653 C CA . ALA A 1 83 ? 1.611 8.850 0.764 1.00 97.06 83 ALA A CA 1
ATOM 654 C C . ALA A 1 83 ? 1.011 9.903 1.712 1.00 97.06 83 ALA A C 1
ATOM 656 O O . ALA A 1 83 ? 0.839 11.053 1.311 1.00 97.06 83 ALA A O 1
ATOM 657 N N . SER A 1 84 ? 0.782 9.571 2.990 1.00 96.44 84 SER A N 1
ATOM 658 C CA . SER A 1 84 ? 0.166 10.497 3.959 1.00 96.44 84 SER A CA 1
ATOM 659 C C . SER A 1 84 ? 0.999 11.754 4.207 1.00 96.44 84 SER A C 1
ATOM 661 O O . SER A 1 84 ? 0.462 12.804 4.543 1.00 96.44 84 SER A O 1
ATOM 663 N N . LYS A 1 85 ? 2.315 11.682 3.983 1.00 95.38 85 LYS A N 1
ATOM 664 C CA . LYS A 1 85 ? 3.227 12.820 4.149 1.00 95.38 85 LYS A CA 1
ATOM 665 C C . LYS A 1 85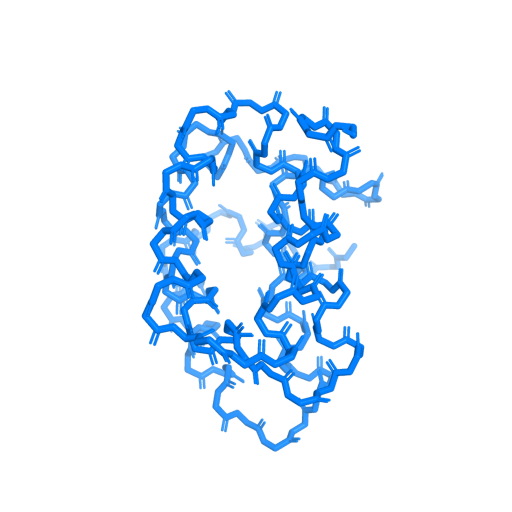 ? 3.106 13.871 3.043 1.00 95.38 85 LYS A C 1
ATOM 667 O O . LYS A 1 85 ? 3.744 14.917 3.155 1.00 95.38 85 LYS A O 1
ATOM 672 N N . THR A 1 86 ? 2.419 13.572 1.942 1.00 95.69 86 THR A N 1
ATOM 673 C CA . THR A 1 86 ? 2.163 14.538 0.862 1.00 95.69 86 THR A CA 1
ATOM 674 C C . THR A 1 86 ? 0.690 14.701 0.544 1.00 95.69 86 THR A C 1
ATOM 676 O O . THR A 1 86 ? 0.311 15.800 0.173 1.00 95.69 86 THR A O 1
ATOM 679 N N . GLN A 1 87 ? -0.122 13.660 0.738 1.00 97.12 87 GLN A N 1
ATOM 680 C CA . GLN A 1 87 ? -1.558 13.655 0.456 1.00 97.12 87 GLN A CA 1
ATOM 681 C C . GLN A 1 87 ? -2.371 13.151 1.667 1.00 97.12 87 GLN A C 1
ATOM 683 O O . GLN A 1 87 ? -3.049 12.126 1.575 1.00 97.12 87 GLN A O 1
ATOM 688 N N . PRO A 1 88 ? -2.300 13.825 2.834 1.00 96.69 88 PRO A N 1
ATOM 689 C CA . PRO A 1 88 ? -2.916 13.349 4.078 1.00 96.69 88 PRO A CA 1
ATOM 690 C C . PRO A 1 88 ? -4.444 13.245 4.006 1.00 96.69 88 PRO A C 1
ATOM 692 O O . PRO A 1 88 ? -5.008 12.289 4.533 1.00 96.69 88 PRO A O 1
ATOM 695 N N . GLU A 1 89 ? -5.109 14.194 3.342 1.00 96.25 89 GLU A N 1
ATOM 696 C CA . GLU A 1 89 ? -6.569 14.199 3.201 1.00 96.25 89 GLU A CA 1
ATOM 697 C C . GLU A 1 89 ? -7.051 13.000 2.376 1.00 96.25 89 GLU A C 1
ATOM 699 O O . GLU A 1 89 ? -7.885 12.224 2.842 1.00 96.25 89 GLU A O 1
ATOM 704 N N . TRP A 1 90 ? -6.451 12.790 1.200 1.00 96.62 90 TRP A N 1
ATOM 705 C CA . TRP A 1 90 ? -6.726 11.625 0.357 1.00 96.62 90 TRP A CA 1
ATOM 706 C C . TRP A 1 90 ? -6.463 10.314 1.107 1.00 96.62 90 TRP A C 1
ATOM 708 O O . TRP A 1 90 ? -7.280 9.393 1.057 1.00 96.62 90 TRP A O 1
ATOM 718 N N . VAL A 1 91 ? -5.351 10.241 1.856 1.00 97.56 91 VAL A N 1
ATOM 719 C CA . VAL A 1 91 ? -5.026 9.059 2.662 1.00 97.56 91 VAL A CA 1
ATOM 720 C C . VAL A 1 91 ? -6.091 8.781 3.725 1.00 97.56 91 VAL A C 1
ATOM 722 O O . VAL A 1 91 ? -6.495 7.632 3.888 1.00 97.56 91 VAL A O 1
ATOM 725 N N . GLY A 1 92 ? -6.576 9.814 4.417 1.00 97.12 92 GLY A N 1
ATOM 726 C CA . GLY A 1 92 ? -7.665 9.677 5.383 1.00 97.12 92 GLY A CA 1
ATOM 727 C C . GLY A 1 92 ? -8.943 9.136 4.740 1.00 97.12 92 GLY A C 1
ATOM 728 O O . GLY A 1 92 ? -9.502 8.156 5.226 1.00 97.12 92 GLY A O 1
ATOM 729 N N . GLN A 1 93 ? -9.351 9.718 3.608 1.00 96.31 93 GLN A N 1
ATOM 730 C CA . GLN A 1 93 ? -10.569 9.322 2.896 1.00 96.31 93 GLN A CA 1
ATOM 731 C C . GLN A 1 93 ? -10.526 7.862 2.422 1.00 96.31 93 GLN A C 1
ATOM 733 O O . GLN A 1 93 ? -11.475 7.111 2.662 1.00 96.31 93 GLN A O 1
ATOM 738 N N . PHE A 1 94 ? -9.438 7.418 1.775 1.00 93.94 94 PHE A N 1
ATOM 739 C CA . PHE A 1 94 ? -9.378 6.024 1.315 1.00 93.94 94 PHE A CA 1
ATOM 740 C C . PHE A 1 94 ? -9.228 5.043 2.488 1.00 93.94 94 PHE A C 1
ATOM 742 O O . PHE A 1 94 ? -9.762 3.937 2.414 1.00 93.94 94 PHE A O 1
ATOM 749 N N . ALA A 1 95 ? -8.537 5.426 3.567 1.00 96.81 95 ALA A N 1
ATOM 750 C CA . ALA A 1 95 ? -8.399 4.583 4.749 1.00 96.81 95 ALA A CA 1
ATOM 751 C C . ALA A 1 95 ? -9.750 4.338 5.435 1.00 96.81 95 ALA A C 1
ATOM 753 O O . ALA A 1 95 ? -10.061 3.199 5.785 1.00 96.81 95 ALA A O 1
ATOM 754 N N . ASP A 1 96 ? -10.571 5.381 5.574 1.00 97.12 96 ASP A N 1
ATOM 755 C CA . ASP A 1 96 ? -11.918 5.255 6.132 1.00 97.12 96 ASP A CA 1
ATOM 756 C C . ASP A 1 96 ? -12.799 4.372 5.227 1.00 97.12 96 ASP A C 1
ATOM 758 O O . ASP A 1 96 ? -13.502 3.489 5.722 1.00 97.12 96 ASP A O 1
ATOM 762 N N . ARG A 1 97 ? -12.675 4.509 3.897 1.00 97.88 97 ARG A N 1
ATOM 763 C CA . ARG A 1 97 ? -13.329 3.614 2.925 1.00 97.88 97 ARG A CA 1
ATOM 764 C C . ARG A 1 97 ? -12.890 2.156 3.085 1.00 97.88 97 ARG A C 1
ATOM 766 O O . ARG A 1 97 ? -13.732 1.264 3.109 1.00 97.88 97 ARG A O 1
ATOM 773 N N . TRP A 1 98 ? -11.592 1.890 3.231 1.00 97.94 98 TRP A N 1
ATOM 774 C CA . TRP A 1 98 ? -11.072 0.533 3.434 1.00 97.94 98 TRP A CA 1
ATOM 775 C C . TRP A 1 98 ? -11.613 -0.121 4.702 1.00 97.94 98 TRP A C 1
ATOM 777 O O . TRP A 1 98 ? -11.997 -1.287 4.662 1.00 97.94 98 TRP A O 1
ATOM 787 N N . LEU A 1 99 ? -11.677 0.622 5.810 1.00 98.00 99 LEU A N 1
ATOM 788 C CA . LEU A 1 99 ? -12.235 0.116 7.066 1.00 98.00 99 LEU A CA 1
ATOM 789 C C . LEU A 1 99 ? -13.728 -0.228 6.943 1.00 98.00 99 LEU A C 1
ATOM 791 O O . LEU A 1 99 ? -14.189 -1.161 7.597 1.00 98.00 99 LEU A O 1
ATOM 795 N N . GLN A 1 100 ? -14.471 0.494 6.099 1.00 98.19 100 GLN A N 1
ATOM 796 C CA . GLN A 1 100 ? -15.881 0.208 5.816 1.00 98.19 100 GLN A CA 1
ATOM 797 C C . GLN A 1 100 ? -16.061 -0.993 4.876 1.00 98.19 100 GLN A C 1
ATOM 799 O O . GLN A 1 100 ? -16.886 -1.864 5.141 1.00 98.19 100 GLN A O 1
ATOM 804 N N . GLU A 1 101 ? -15.299 -1.056 3.782 1.00 97.94 101 GLU A N 1
ATOM 805 C CA . GLU A 1 101 ? -15.432 -2.100 2.755 1.00 97.94 101 GLU A CA 1
ATOM 806 C C . GLU A 1 101 ? -14.787 -3.441 3.145 1.00 97.94 101 GLU A C 1
ATOM 808 O O . GLU A 1 101 ? -15.145 -4.485 2.596 1.00 97.94 101 GLU A O 1
ATOM 813 N N . SER A 1 102 ? -13.801 -3.427 4.045 1.00 97.75 102 SER A N 1
ATOM 814 C CA . SER A 1 102 ? -13.018 -4.597 4.453 1.00 97.75 102 SER A CA 1
ATOM 815 C C . SER A 1 102 ? -12.772 -4.573 5.967 1.00 97.75 102 SER A C 1
ATOM 817 O O . SER A 1 102 ? -11.662 -4.280 6.413 1.00 97.75 102 SER A O 1
ATOM 819 N N . PRO A 1 103 ? -13.791 -4.884 6.791 1.00 96.56 103 PRO A N 1
ATOM 820 C CA . PRO A 1 103 ? -13.703 -4.827 8.252 1.00 96.56 103 PRO A CA 1
ATOM 821 C C . PRO A 1 103 ? -12.969 -6.048 8.839 1.00 96.56 103 PRO A C 1
ATOM 823 O O . PRO A 1 103 ? -13.460 -6.721 9.746 1.00 96.56 103 PRO A O 1
ATOM 826 N N . THR A 1 104 ? -11.791 -6.372 8.303 1.00 98.56 104 THR A N 1
ATOM 827 C CA . THR A 1 104 ? -10.947 -7.481 8.763 1.00 98.56 104 THR A CA 1
ATOM 828 C C . THR A 1 104 ? -9.864 -6.989 9.732 1.00 98.56 104 THR A C 1
ATOM 830 O O . THR A 1 104 ? -9.467 -5.811 9.697 1.00 98.56 104 THR A O 1
ATOM 833 N N . PRO A 1 105 ? -9.333 -7.866 10.607 1.00 98.56 105 PRO A N 1
ATOM 834 C CA . PRO A 1 105 ? -8.180 -7.536 11.445 1.00 98.56 105 PRO A CA 1
ATOM 835 C C . PRO A 1 105 ? -6.949 -7.104 10.635 1.00 98.56 105 PRO A C 1
ATOM 837 O O . PRO A 1 105 ? -6.198 -6.223 11.064 1.00 98.56 105 PRO A O 1
ATOM 840 N N . GLU A 1 106 ? -6.747 -7.693 9.456 1.00 98.75 106 GLU A N 1
ATOM 841 C CA . GLU A 1 106 ? -5.638 -7.402 8.547 1.00 98.75 106 GLU A CA 1
ATOM 842 C C . GLU A 1 106 ? -5.732 -5.973 8.006 1.00 98.75 106 GLU A C 1
ATOM 844 O O . GLU A 1 106 ? -4.775 -5.203 8.141 1.00 98.75 106 GLU A O 1
ATOM 849 N N . THR A 1 107 ? -6.896 -5.586 7.468 1.00 98.75 107 THR A N 1
ATOM 850 C CA . THR A 1 107 ? -7.136 -4.221 6.979 1.00 98.75 107 THR A CA 1
ATOM 851 C C . THR A 1 107 ? -7.015 -3.205 8.106 1.00 98.75 107 THR A C 1
ATOM 853 O O . THR A 1 107 ? -6.309 -2.206 7.961 1.00 98.75 107 THR A O 1
ATOM 856 N N . THR A 1 108 ? -7.619 -3.488 9.264 1.00 98.44 108 THR A N 1
ATOM 857 C CA . THR A 1 108 ? -7.541 -2.614 10.446 1.00 98.44 108 THR A CA 1
ATOM 858 C C . THR A 1 108 ? -6.091 -2.357 10.853 1.00 98.44 108 THR A C 1
ATOM 860 O O . THR A 1 108 ? -5.695 -1.214 11.095 1.00 98.44 108 THR A O 1
ATOM 863 N N . ARG A 1 109 ? -5.260 -3.406 10.874 1.00 98.31 109 ARG A N 1
ATOM 864 C CA . ARG A 1 109 ? -3.832 -3.285 11.180 1.00 98.31 109 ARG A CA 1
ATOM 865 C C . ARG A 1 109 ? -3.085 -2.461 10.134 1.00 98.31 109 ARG A C 1
ATOM 867 O O . ARG A 1 109 ? -2.268 -1.621 10.521 1.00 98.31 109 ARG A O 1
ATOM 874 N N . ILE A 1 110 ? -3.312 -2.720 8.844 1.00 98.62 110 ILE A N 1
ATOM 875 C CA . ILE A 1 110 ? -2.661 -1.982 7.752 1.00 98.62 110 ILE A CA 1
ATOM 876 C C . ILE A 1 110 ? -2.974 -0.491 7.878 1.00 98.62 110 ILE A C 1
ATOM 878 O O . ILE A 1 110 ? -2.050 0.322 7.876 1.00 98.62 110 ILE A O 1
ATOM 882 N N . VAL A 1 111 ? -4.252 -0.144 8.040 1.00 98.31 111 VAL A N 1
ATOM 883 C CA . VAL A 1 111 ? -4.711 1.244 8.147 1.00 98.31 111 VAL A CA 1
ATOM 884 C C . VAL A 1 111 ? -4.158 1.910 9.404 1.00 98.31 111 VAL A C 1
ATOM 886 O O . VAL A 1 111 ? -3.513 2.950 9.297 1.00 98.31 111 VAL A O 1
ATOM 889 N N . SER A 1 112 ? -4.316 1.296 10.581 1.00 97.44 112 SER A N 1
ATOM 890 C CA . SER A 1 112 ? -3.797 1.845 11.844 1.00 97.44 112 SER A CA 1
ATOM 891 C C . SER A 1 112 ? -2.297 2.140 11.755 1.00 97.44 112 SER A C 1
ATOM 893 O O . SER A 1 112 ? -1.850 3.246 12.059 1.00 97.44 112 SER A O 1
ATOM 895 N N . ARG A 1 113 ? -1.506 1.192 11.235 1.00 97.88 113 ARG A N 1
ATOM 896 C CA . ARG A 1 113 ? -0.067 1.401 11.047 1.00 97.88 113 ARG A CA 1
ATOM 897 C C . ARG A 1 113 ? 0.232 2.419 9.945 1.00 97.88 113 ARG A C 1
ATOM 899 O O . ARG A 1 113 ? 1.223 3.140 10.054 1.00 97.88 113 ARG A O 1
ATOM 906 N N . GLY A 1 114 ? -0.560 2.467 8.879 1.00 97.50 114 GLY A N 1
ATOM 907 C CA . GLY A 1 114 ? -0.385 3.390 7.757 1.00 97.50 114 GLY A CA 1
ATOM 908 C C . GLY A 1 114 ? -0.652 4.849 8.117 1.00 97.50 114 GLY A C 1
ATOM 909 O O . GLY A 1 114 ? -0.009 5.740 7.568 1.00 97.50 114 GLY A O 1
ATOM 910 N N . LEU A 1 115 ? -1.535 5.094 9.083 1.00 97.06 115 LEU A N 1
ATOM 911 C CA . LEU A 1 115 ? -1.914 6.435 9.527 1.00 97.06 115 LEU A CA 1
ATOM 912 C C . LEU A 1 115 ? -1.073 6.974 10.692 1.00 97.06 115 LEU A C 1
ATOM 914 O O . LEU A 1 115 ? -1.277 8.115 11.089 1.00 97.06 115 LEU A O 1
ATOM 918 N N . ARG A 1 116 ? -0.079 6.220 11.179 1.00 95.81 116 ARG A N 1
ATOM 919 C CA . ARG A 1 116 ? 0.768 6.546 12.349 1.00 95.81 116 ARG A CA 1
ATOM 920 C C . ARG A 1 116 ? 1.504 7.895 12.327 1.00 95.81 116 ARG A C 1
ATOM 922 O O . ARG A 1 116 ? 2.196 8.217 13.278 1.00 95.81 116 ARG A O 1
ATOM 929 N N . SER A 1 117 ? 1.517 8.608 11.201 1.00 92.75 117 SER A N 1
ATOM 930 C CA . SER A 1 117 ? 2.122 9.946 11.084 1.00 92.75 117 SER A CA 1
ATOM 931 C C . SER A 1 117 ? 1.091 11.076 11.033 1.00 92.75 117 SER A C 1
ATOM 933 O O . SER A 1 117 ? 1.491 12.235 11.003 1.00 92.75 117 SER A O 1
ATOM 935 N N . ILE A 1 118 ? -0.205 10.757 10.953 1.00 91.06 118 ILE A N 1
ATOM 936 C CA . ILE A 1 118 ? -1.296 11.737 10.809 1.00 91.06 118 ILE A CA 1
ATOM 937 C C . ILE A 1 118 ? -2.482 11.494 11.756 1.00 91.06 118 ILE A C 1
ATOM 939 O O . ILE A 1 118 ? -3.363 12.343 11.848 1.00 91.06 118 ILE A O 1
ATOM 943 N N . ARG A 1 119 ? -2.531 10.349 12.441 1.00 80.81 119 ARG A N 1
ATOM 944 C CA . ARG A 1 119 ? -3.470 10.046 13.523 1.00 80.81 119 ARG A CA 1
ATOM 945 C C . ARG A 1 119 ? -2.632 9.473 14.672 1.00 80.81 119 ARG A C 1
ATOM 947 O O . ARG A 1 119 ? -2.094 8.377 14.517 1.00 80.81 119 ARG A O 1
ATOM 954 N N . ASP A 1 120 ? -2.461 10.260 15.732 1.00 54.03 120 ASP A N 1
ATOM 955 C CA . ASP A 1 120 ? -1.858 9.839 17.007 1.00 54.03 120 ASP A CA 1
ATOM 956 C C . ASP A 1 120 ? -2.918 9.187 17.905 1.00 54.03 120 ASP A C 1
ATOM 958 O O . ASP A 1 120 ? -4.040 9.745 17.987 1.00 54.03 120 ASP A O 1
#

InterPro domains:
  IPR014825 DNA alkylation repair enzyme [PF08713] (13-97)
  IPR016024 Armadillo-type fold [SSF48371] (2-116)

Organism: Brevibacterium aurantiacum (NCBI:txid273384)

Foldseek 3Di:
DVCLVVCLVVVLVNLVVLLVQCPDPDLVSLLCSLQSQQQCNPPDDGNVCCLVCVVSNCSSQVSCLQPPDPSNLVSLLSSLLSSCVRPVVVSVVVLVVSCVVPVDPSNVSSSVSNCVVPDD

Secondary structure (DSSP, 8-state):
-TTHHHHHHTHHHHHHHHHHHTTSS-HHHHHHHHHHT-TT-TTS---HHHHH-GGGGHHHHHHHTT-S-HHHHHHHHHHHHHHHTT-HHHHHHHHHHHHHH--SHHHHHHHHHHTTTT--

Radius of gyration: 13.06 Å; chains: 1; bounding box: 34×32×34 Å

pLDDT: mean 95.35, std 6.37, range [54.03, 98.75]

Sequence (120 aa):
MTARPTLTAHLIESITVLSVWTGTDSERIRRFTSEALCPRGVWAKHIAALKHDPELGLQILEPLRSDTSRYVQDSVANWINDASKTQPEWVGQFADRWLQESPTPETTRIVSRGLRSIRD